Protein AF-R0N6D9-F1 (afdb_monomer_lite)

Radius of gyration: 20.61 Å; chains: 1; bounding box: 21×36×63 Å

Structure (mmCIF, N/CA/C/O backbone):
data_AF-R0N6D9-F1
#
_entry.id   AF-R0N6D9-F1
#
loop_
_atom_site.group_PDB
_atom_site.id
_atom_site.type_symbol
_atom_site.label_atom_id
_atom_site.label_alt_id
_atom_site.label_comp_id
_atom_site.label_asym_id
_atom_site.label_entity_id
_atom_site.label_seq_id
_atom_site.pdbx_PDB_ins_code
_atom_site.Cartn_x
_atom_site.Cartn_y
_atom_site.Cartn_z
_atom_site.occupancy
_atom_site.B_iso_or_equiv
_atom_site.auth_seq_id
_atom_site.auth_comp_id
_atom_site.auth_asym_id
_atom_site.auth_atom_id
_atom_site.pdbx_PDB_model_num
ATOM 1 N N . MET A 1 1 ? 3.268 -10.622 50.103 1.00 55.31 1 MET A N 1
ATOM 2 C CA . MET A 1 1 ? 4.368 -11.484 49.601 1.00 55.31 1 MET A CA 1
ATOM 3 C C . MET A 1 1 ? 3.878 -12.675 48.764 1.00 55.31 1 MET A C 1
ATOM 5 O O . MET A 1 1 ? 4.445 -12.887 47.707 1.00 55.31 1 MET A O 1
ATOM 9 N N . ARG A 1 2 ? 2.810 -13.410 49.137 1.00 60.09 2 ARG A N 1
ATOM 10 C CA . ARG A 1 2 ? 2.303 -14.567 48.347 1.00 60.09 2 ARG A CA 1
ATOM 11 C C . ARG A 1 2 ? 1.740 -14.220 46.957 1.00 60.09 2 ARG A C 1
ATOM 13 O O . ARG A 1 2 ? 1.916 -14.988 46.025 1.00 60.09 2 ARG A O 1
ATOM 20 N N . HIS A 1 3 ? 1.119 -13.050 46.803 1.00 58.12 3 HIS A N 1
ATOM 21 C CA . HIS A 1 3 ? 0.465 -12.649 45.546 1.00 58.12 3 HIS A CA 1
ATOM 22 C C . HIS A 1 3 ? 1.436 -12.430 44.374 1.00 58.12 3 HIS A C 1
ATOM 24 O O . HIS A 1 3 ? 1.110 -12.741 43.238 1.00 58.12 3 HIS A O 1
ATOM 30 N N . LYS A 1 4 ? 2.647 -11.928 44.646 1.00 63.59 4 LYS A N 1
ATOM 31 C CA . LYS A 1 4 ? 3.675 -11.725 43.613 1.00 63.59 4 LYS A CA 1
ATOM 32 C C . LYS A 1 4 ? 4.291 -13.041 43.148 1.00 63.59 4 LYS A C 1
ATOM 34 O O . LYS A 1 4 ? 4.616 -13.174 41.979 1.00 63.59 4 LYS A O 1
ATOM 39 N N . PHE A 1 5 ? 4.399 -14.012 44.052 1.00 75.25 5 PHE A N 1
ATOM 40 C CA . PHE A 1 5 ? 4.872 -15.354 43.724 1.00 75.25 5 PHE A CA 1
ATOM 41 C C . PHE A 1 5 ? 3.902 -16.083 42.795 1.00 75.25 5 PHE A C 1
ATOM 43 O O . PHE A 1 5 ? 4.338 -16.712 41.839 1.00 75.25 5 PHE A O 1
ATOM 50 N N . GLN A 1 6 ? 2.598 -15.925 43.037 1.00 72.81 6 GLN A N 1
ATOM 51 C CA . GLN A 1 6 ? 1.569 -16.500 42.175 1.00 72.81 6 GLN A CA 1
ATOM 52 C C . GLN A 1 6 ? 1.663 -15.943 40.748 1.00 72.81 6 GLN A C 1
ATOM 54 O O . GLN A 1 6 ? 1.765 -16.714 39.809 1.00 72.81 6 GLN A O 1
ATOM 59 N N . GLN A 1 7 ? 1.807 -14.621 40.597 1.00 75.19 7 GLN A N 1
ATOM 60 C CA . GLN A 1 7 ? 1.959 -13.975 39.283 1.00 75.19 7 GLN A CA 1
ATOM 61 C C . GLN A 1 7 ? 3.177 -14.465 38.484 1.00 75.19 7 GLN A C 1
ATOM 63 O O . GLN A 1 7 ? 3.146 -14.491 37.257 1.00 75.19 7 GLN A O 1
ATOM 68 N N . VAL A 1 8 ? 4.269 -14.815 39.167 1.00 81.69 8 VAL A N 1
ATOM 69 C CA . VAL A 1 8 ? 5.469 -15.349 38.510 1.00 81.69 8 VAL A CA 1
ATOM 70 C C . VAL A 1 8 ? 5.261 -16.810 38.107 1.00 81.69 8 VAL A C 1
ATOM 72 O O . VAL A 1 8 ? 5.670 -17.191 37.015 1.00 81.69 8 VAL A O 1
ATOM 75 N N . LEU A 1 9 ? 4.600 -17.612 38.949 1.00 82.50 9 LEU A N 1
ATOM 76 C CA . LEU A 1 9 ? 4.258 -19.000 38.627 1.00 82.50 9 LEU A CA 1
ATOM 77 C C . LEU A 1 9 ? 3.288 -19.090 37.448 1.00 82.50 9 LEU A C 1
ATOM 79 O O . LEU A 1 9 ? 3.507 -19.907 36.558 1.00 82.50 9 LEU A O 1
ATOM 83 N N . ASP A 1 10 ? 2.287 -18.214 37.410 1.00 76.56 10 ASP A N 1
ATOM 84 C CA . ASP A 1 10 ? 1.308 -18.157 36.326 1.00 76.56 10 ASP A CA 1
ATOM 85 C C . ASP A 1 10 ? 2.010 -17.815 34.994 1.00 76.56 10 ASP A C 1
ATOM 87 O O . ASP A 1 10 ? 1.839 -18.523 34.007 1.00 76.56 10 ASP A O 1
ATOM 91 N N . LYS A 1 11 ? 2.940 -16.844 34.989 1.00 77.44 11 LYS A N 1
ATOM 92 C CA . LYS A 1 11 ? 3.760 -16.520 33.803 1.00 77.44 11 LYS A CA 1
ATOM 93 C C . LYS A 1 11 ? 4.652 -17.667 33.322 1.00 77.44 11 LYS A C 1
ATOM 95 O O . LYS A 1 11 ? 4.844 -17.825 32.120 1.00 77.44 11 LYS A O 1
ATOM 100 N N . ILE A 1 12 ? 5.253 -18.427 34.240 1.00 83.31 12 ILE A N 1
ATOM 101 C CA . ILE A 1 12 ? 6.097 -19.578 33.879 1.00 83.31 12 ILE A CA 1
ATOM 102 C C . ILE A 1 12 ? 5.229 -20.694 33.291 1.00 83.31 12 ILE A C 1
ATOM 104 O O . ILE A 1 12 ? 5.636 -21.345 32.334 1.00 83.31 12 ILE A O 1
ATOM 108 N N . HIS A 1 13 ? 4.032 -20.896 33.837 1.00 76.94 13 HIS A N 1
ATOM 109 C CA . HIS A 1 13 ? 3.077 -21.873 33.334 1.00 76.94 13 HIS A CA 1
ATOM 110 C C . HIS A 1 13 ? 2.570 -21.505 31.932 1.00 76.94 13 HIS A C 1
ATOM 112 O O . HIS A 1 13 ? 2.555 -22.362 31.053 1.00 76.94 13 HIS A O 1
ATOM 118 N N . ASP A 1 14 ? 2.257 -20.232 31.692 1.00 73.12 14 ASP A N 1
ATOM 119 C CA . ASP A 1 14 ? 1.867 -19.734 30.367 1.00 73.12 14 ASP A CA 1
ATOM 120 C C . ASP A 1 14 ? 3.001 -19.888 29.338 1.00 73.12 14 ASP A C 1
ATOM 122 O O . ASP A 1 14 ? 2.759 -20.291 28.201 1.00 73.12 14 ASP A O 1
ATOM 126 N N . PHE A 1 15 ? 4.255 -19.662 29.752 1.00 75.62 15 PHE A N 1
ATOM 127 C CA . PHE A 1 15 ? 5.438 -19.856 28.907 1.00 75.62 15 PHE A CA 1
ATOM 128 C C . PHE A 1 15 ? 5.690 -21.334 28.561 1.00 75.62 15 PHE A C 1
ATOM 130 O O . PHE A 1 15 ? 5.994 -21.660 27.417 1.00 75.62 15 PHE A O 1
ATOM 137 N N . LEU A 1 16 ? 5.549 -22.243 29.533 1.00 78.75 16 LEU A N 1
ATOM 138 C CA . LEU A 1 16 ? 5.732 -23.685 29.321 1.00 78.75 16 LEU A CA 1
ATOM 139 C C . LEU A 1 16 ? 4.604 -24.314 28.493 1.00 78.75 16 LEU A C 1
ATOM 141 O O . LEU A 1 16 ? 4.848 -25.282 27.777 1.00 78.75 16 LEU A O 1
ATOM 145 N N . ASN A 1 17 ? 3.392 -23.762 28.572 1.00 73.94 17 ASN A N 1
ATOM 146 C CA . ASN A 1 17 ? 2.237 -24.236 27.810 1.00 73.94 17 ASN A CA 1
ATOM 147 C C . ASN A 1 17 ? 2.197 -23.721 26.367 1.00 73.94 17 ASN A C 1
ATOM 149 O O . ASN A 1 17 ? 1.269 -24.067 25.638 1.00 73.94 17 ASN A O 1
ATOM 153 N N . GLY A 1 18 ? 3.197 -22.940 25.941 1.00 57.31 18 GLY A N 1
ATOM 154 C CA . GLY A 1 18 ? 3.408 -22.627 24.531 1.00 57.31 18 GLY A CA 1
ATOM 155 C C . GLY A 1 18 ? 2.225 -21.921 23.878 1.00 57.31 18 GLY A C 1
ATOM 156 O O . GLY A 1 18 ? 1.917 -22.195 22.720 1.00 57.31 18 GLY A O 1
ATOM 157 N N . HIS A 1 19 ? 1.549 -21.025 24.600 1.00 59.16 19 HIS A N 1
ATOM 158 C CA . HIS A 1 19 ? 0.615 -20.112 23.958 1.00 59.16 19 HIS A CA 1
ATOM 159 C C . HIS A 1 19 ? 1.425 -19.011 23.258 1.00 59.16 19 HIS A C 1
ATOM 161 O O . HIS A 1 19 ? 1.622 -17.918 23.784 1.00 59.16 19 HIS A O 1
ATOM 167 N N . GLU A 1 20 ? 1.917 -19.311 22.055 1.00 57.22 20 GLU A N 1
ATOM 168 C CA . GLU A 1 20 ? 2.128 -18.274 21.047 1.00 57.22 20 GLU A CA 1
ATOM 169 C C . GLU A 1 20 ? 0.736 -17.766 20.654 1.00 57.22 20 GLU A C 1
ATOM 171 O O . GLU A 1 20 ? 0.123 -18.225 19.690 1.00 57.22 20 GLU A O 1
ATOM 176 N N . GLU A 1 21 ? 0.188 -16.829 21.434 1.00 59.28 21 GLU A N 1
ATOM 177 C CA . GLU A 1 21 ? -0.740 -15.885 20.824 1.00 59.28 21 GLU A CA 1
ATOM 178 C C . GLU A 1 21 ? -0.000 -15.270 19.629 1.00 59.28 21 GLU A C 1
ATOM 180 O O . GLU A 1 21 ? 1.133 -14.811 19.804 1.00 59.28 21 GLU A O 1
ATOM 185 N N . PRO A 1 22 ? -0.576 -15.289 18.413 1.00 53.03 22 PRO A N 1
ATOM 186 C CA . PRO A 1 22 ? 0.040 -14.595 17.296 1.00 53.03 22 PRO A CA 1
ATOM 187 C C . PRO A 1 22 ? 0.209 -13.145 17.730 1.00 53.03 22 PRO A C 1
ATOM 189 O O . PRO A 1 22 ? -0.768 -12.528 18.150 1.00 53.03 22 PRO A O 1
ATOM 192 N N . ASP A 1 23 ? 1.441 -12.643 17.696 1.00 51.59 23 ASP A N 1
ATOM 193 C CA . ASP A 1 23 ? 1.792 -11.322 18.200 1.00 51.59 23 ASP A CA 1
ATOM 194 C C . ASP A 1 23 ? 1.003 -10.255 17.422 1.00 51.59 23 ASP A C 1
ATOM 196 O O . ASP A 1 23 ? 1.376 -9.810 16.334 1.00 51.59 23 ASP A O 1
ATOM 200 N N . GLN A 1 24 ? -0.168 -9.890 17.951 1.00 52.75 24 GLN A N 1
ATOM 201 C CA . GLN A 1 24 ? -1.104 -8.954 17.323 1.00 52.75 24 GLN A CA 1
ATOM 202 C C . GLN A 1 24 ? -0.474 -7.558 17.196 1.00 52.75 24 GLN A C 1
ATOM 204 O O . GLN A 1 24 ? -0.950 -6.720 16.430 1.00 52.75 24 GLN A O 1
ATOM 209 N N . THR A 1 25 ? 0.618 -7.313 17.923 1.00 52.88 25 THR A N 1
ATOM 210 C CA . THR A 1 25 ? 1.371 -6.061 17.947 1.00 52.88 25 THR A CA 1
ATOM 211 C C . THR A 1 25 ? 1.967 -5.728 16.575 1.00 52.88 25 THR A C 1
ATOM 213 O O . THR A 1 25 ? 1.819 -4.600 16.102 1.00 52.88 25 THR A O 1
ATOM 216 N N . GLU A 1 26 ? 2.552 -6.712 15.885 1.00 55.41 26 GLU A N 1
ATOM 217 C CA . GLU A 1 26 ? 3.165 -6.528 14.559 1.00 55.41 26 GLU A CA 1
ATOM 218 C C . GLU A 1 26 ? 2.102 -6.302 13.465 1.00 55.41 26 GLU A C 1
ATOM 220 O O . GLU A 1 26 ? 2.230 -5.415 12.616 1.00 55.41 26 GLU A O 1
ATOM 225 N N . SER A 1 27 ? 0.986 -7.042 13.525 1.00 58.84 27 SER A N 1
ATOM 226 C CA . SER A 1 27 ? -0.144 -6.885 12.591 1.00 58.84 27 SER A CA 1
ATOM 227 C C . SER A 1 27 ? -0.817 -5.509 12.708 1.00 58.84 27 SER A C 1
ATOM 229 O O . SER A 1 27 ? -1.272 -4.942 11.705 1.00 58.84 27 SER A O 1
ATOM 231 N N . ASN A 1 28 ? -0.866 -4.953 13.922 1.00 64.75 28 ASN A N 1
ATOM 232 C CA . ASN A 1 28 ? -1.374 -3.604 14.165 1.00 64.75 28 ASN A CA 1
ATOM 233 C C . ASN A 1 28 ? -0.445 -2.532 13.568 1.00 64.75 28 ASN A C 1
ATOM 235 O O . ASN A 1 28 ? -0.931 -1.553 13.003 1.00 64.75 28 ASN A O 1
ATOM 239 N N . SER A 1 29 ? 0.874 -2.744 13.622 1.00 81.31 29 SER A N 1
ATOM 240 C CA . SER A 1 29 ? 1.881 -1.814 13.089 1.00 81.31 29 SER A CA 1
ATOM 241 C C . SER A 1 29 ? 1.802 -1.657 11.563 1.00 81.31 29 SER A C 1
ATOM 243 O O . SER A 1 29 ? 1.786 -0.538 11.037 1.00 81.31 29 SER A O 1
ATOM 245 N N . LEU A 1 30 ? 1.669 -2.768 10.828 1.00 86.75 30 LEU A N 1
ATOM 246 C CA . LEU A 1 30 ? 1.564 -2.727 9.365 1.00 86.75 30 LEU A CA 1
ATOM 247 C C . LEU A 1 30 ? 0.253 -2.078 8.905 1.00 86.75 30 LEU A C 1
ATOM 249 O O . LEU A 1 30 ? 0.256 -1.246 7.998 1.00 86.75 30 LEU A O 1
ATOM 253 N N . THR A 1 31 ? -0.860 -2.430 9.550 1.00 89.56 31 THR A N 1
ATOM 254 C CA . THR A 1 31 ? -2.176 -1.856 9.236 1.00 89.56 31 THR A CA 1
ATOM 255 C C . THR A 1 31 ? -2.181 -0.344 9.454 1.00 89.56 31 THR A C 1
ATOM 257 O O . THR A 1 31 ? -2.593 0.392 8.560 1.00 89.56 31 THR A O 1
ATOM 260 N N . ALA A 1 32 ? -1.635 0.125 10.581 1.00 91.31 32 ALA A N 1
ATOM 261 C CA . ALA A 1 32 ? -1.509 1.551 10.870 1.00 91.31 32 ALA A CA 1
ATOM 262 C C . ALA A 1 32 ? -0.647 2.280 9.827 1.00 91.31 32 ALA A C 1
ATOM 264 O O . ALA A 1 32 ? -0.994 3.371 9.385 1.00 91.31 32 ALA A O 1
ATOM 265 N N . THR A 1 33 ? 0.441 1.651 9.374 1.00 93.38 33 THR A N 1
ATOM 266 C CA . THR A 1 33 ? 1.316 2.214 8.334 1.00 93.38 33 THR A CA 1
ATOM 267 C C . THR A 1 33 ? 0.583 2.364 6.995 1.00 93.38 33 THR A C 1
ATOM 269 O O . THR A 1 33 ? 0.733 3.374 6.304 1.00 93.38 33 THR A O 1
ATOM 272 N N . ILE A 1 34 ? -0.240 1.379 6.619 1.00 93.69 34 ILE A N 1
ATOM 273 C CA . ILE A 1 34 ? -1.059 1.435 5.399 1.00 93.69 34 ILE A CA 1
ATOM 274 C C . ILE A 1 34 ? -2.120 2.537 5.515 1.00 93.69 34 ILE A C 1
ATOM 276 O O . ILE A 1 34 ? -2.303 3.314 4.578 1.00 93.69 34 ILE A O 1
ATOM 280 N N . GLU A 1 35 ? -2.801 2.630 6.657 1.00 93.44 35 GLU A N 1
ATOM 281 C CA . GLU A 1 35 ? -3.795 3.675 6.924 1.00 93.44 35 GLU A CA 1
ATOM 282 C C . GLU A 1 35 ? -3.175 5.076 6.879 1.00 93.44 35 GLU A C 1
ATOM 284 O O . GLU A 1 35 ? -3.734 5.982 6.258 1.00 93.44 35 GLU A O 1
ATOM 289 N N . GLU A 1 36 ? -1.985 5.246 7.454 1.00 94.62 36 GLU A N 1
ATOM 290 C CA . GLU A 1 36 ? -1.232 6.496 7.403 1.00 94.62 36 GLU A CA 1
ATOM 291 C C . GLU A 1 36 ? -0.850 6.873 5.964 1.00 94.62 36 GLU A C 1
ATOM 293 O O . GLU A 1 36 ? -1.012 8.030 5.568 1.00 94.62 36 GLU A O 1
ATOM 298 N N . ALA A 1 37 ? -0.389 5.912 5.157 1.00 95.44 37 ALA A N 1
ATOM 299 C CA . ALA A 1 37 ? -0.062 6.144 3.751 1.00 95.44 37 ALA A CA 1
ATOM 300 C C . ALA A 1 37 ? -1.291 6.573 2.932 1.00 95.44 37 ALA A C 1
ATOM 302 O O . ALA A 1 37 ? -1.178 7.472 2.098 1.00 95.44 37 ALA A O 1
ATOM 303 N N . ILE A 1 38 ? -2.466 5.992 3.207 1.00 96.25 38 ILE A N 1
ATOM 304 C CA . ILE A 1 38 ? -3.740 6.408 2.598 1.00 96.25 38 ILE A CA 1
ATOM 305 C C . ILE A 1 38 ? -4.094 7.836 3.035 1.00 96.25 38 ILE A C 1
ATOM 307 O O . ILE A 1 38 ? -4.394 8.681 2.193 1.00 96.25 38 ILE A O 1
ATOM 311 N N . GLN A 1 39 ? -4.039 8.130 4.339 1.00 96.00 39 GLN A N 1
ATOM 312 C CA . GLN A 1 39 ? -4.424 9.434 4.889 1.00 96.00 39 GLN A CA 1
ATOM 313 C C . GLN A 1 39 ? -3.534 10.568 4.373 1.00 96.00 39 GLN A C 1
ATOM 315 O O . GLN A 1 39 ? -4.024 11.654 4.063 1.00 96.00 39 GLN A O 1
ATOM 320 N N . LYS A 1 40 ? -2.224 10.327 4.300 1.00 96.81 40 LYS A N 1
ATOM 321 C CA . LYS A 1 40 ? -1.239 11.306 3.828 1.00 96.81 40 LYS A CA 1
ATOM 322 C C . LYS A 1 40 ? -1.119 11.351 2.308 1.00 96.81 40 LYS A C 1
ATOM 324 O O . LYS A 1 40 ? -0.397 12.205 1.801 1.00 96.81 40 LYS A O 1
ATOM 329 N N . GLN A 1 41 ? -1.809 10.452 1.603 1.00 94.50 41 GLN A N 1
ATOM 330 C CA . GLN A 1 41 ? -1.665 10.246 0.167 1.00 94.50 41 GLN A CA 1
ATOM 331 C C . GLN A 1 41 ? -0.184 10.091 -0.224 1.00 94.50 41 GLN A C 1
ATOM 333 O O . GLN A 1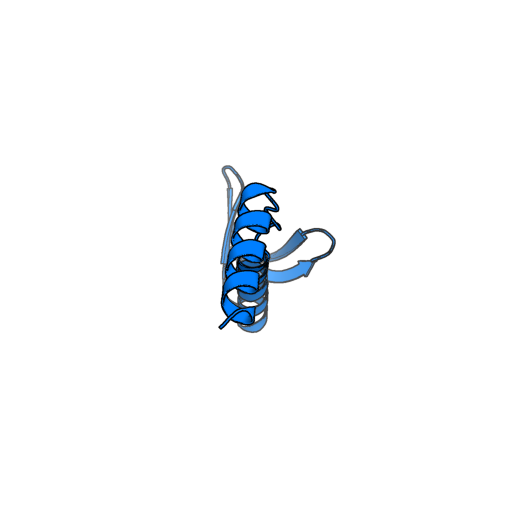 41 ? 0.337 10.747 -1.125 1.00 94.50 41 GLN A O 1
ATOM 338 N N . THR A 1 42 ? 0.518 9.256 0.540 1.00 94.44 42 THR A N 1
ATOM 339 C CA . THR A 1 42 ? 1.943 9.002 0.348 1.00 94.44 42 THR A CA 1
ATOM 340 C C . THR A 1 42 ? 2.131 8.101 -0.866 1.00 94.44 42 THR A C 1
ATOM 342 O O . THR A 1 42 ? 1.570 7.004 -0.919 1.00 94.44 42 THR A O 1
ATOM 345 N N . ALA A 1 43 ? 2.977 8.528 -1.805 1.00 94.81 43 ALA A N 1
ATOM 346 C CA . ALA A 1 43 ? 3.365 7.695 -2.934 1.00 94.81 43 ALA A CA 1
ATOM 347 C C . ALA A 1 43 ? 4.139 6.460 -2.448 1.00 94.81 43 ALA A C 1
ATOM 349 O O . ALA A 1 43 ? 5.122 6.569 -1.712 1.00 94.81 43 ALA A O 1
ATOM 350 N N . VAL A 1 44 ? 3.715 5.284 -2.901 1.00 94.56 44 VAL A N 1
ATOM 351 C CA . VAL A 1 44 ? 4.342 3.995 -2.606 1.00 94.56 44 VAL A CA 1
ATOM 352 C C . VAL A 1 44 ? 4.933 3.385 -3.870 1.00 94.56 44 VAL A C 1
ATOM 354 O O . VAL A 1 44 ? 4.393 3.537 -4.967 1.00 94.56 44 VAL A O 1
ATOM 357 N N . HIS A 1 45 ? 6.038 2.662 -3.713 1.00 95.19 45 HIS A N 1
ATOM 358 C CA . HIS A 1 45 ? 6.621 1.848 -4.773 1.00 95.19 45 HIS A CA 1
ATOM 359 C C . HIS A 1 45 ? 6.291 0.379 -4.513 1.00 95.19 45 HIS A C 1
ATOM 361 O O . HIS A 1 45 ? 6.661 -0.171 -3.477 1.00 95.19 45 HIS A O 1
ATOM 367 N N . LEU A 1 46 ? 5.570 -0.247 -5.437 1.00 92.56 46 LE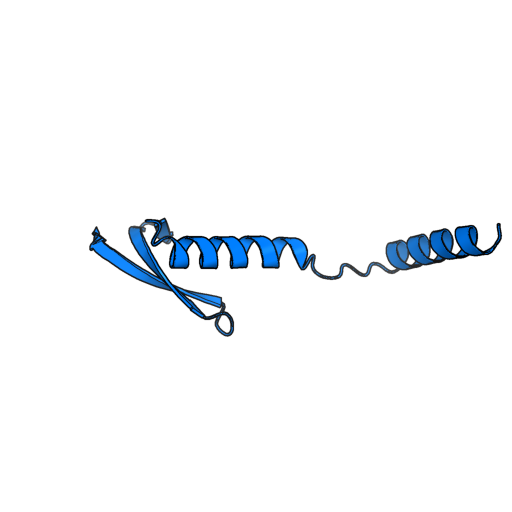U A N 1
ATOM 368 C CA . LEU A 1 46 ? 5.108 -1.626 -5.322 1.00 92.56 46 LEU A CA 1
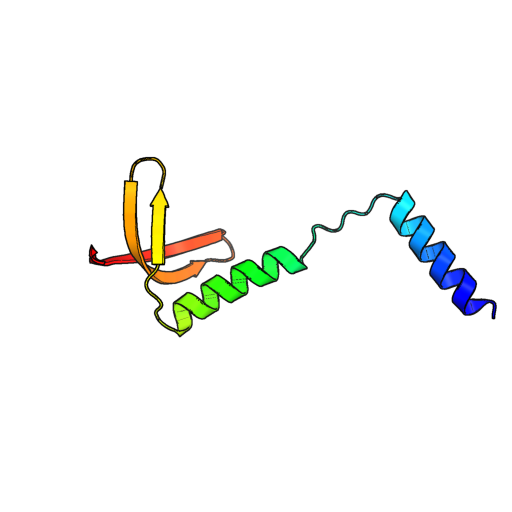ATOM 369 C C . LEU A 1 46 ? 5.946 -2.513 -6.224 1.00 92.56 46 LEU A C 1
ATOM 371 O O . LEU A 1 46 ? 6.079 -2.228 -7.411 1.00 92.56 46 LEU A O 1
ATOM 375 N N . ILE A 1 47 ? 6.468 -3.596 -5.658 1.00 93.75 47 ILE A N 1
ATOM 376 C CA . ILE A 1 47 ? 7.251 -4.606 -6.367 1.00 93.75 47 ILE A CA 1
ATOM 377 C C . ILE A 1 47 ? 6.434 -5.896 -6.362 1.00 93.75 47 ILE A C 1
ATOM 379 O O . ILE A 1 47 ? 6.126 -6.442 -5.303 1.00 93.75 47 ILE A O 1
ATOM 383 N N . LEU A 1 48 ? 6.063 -6.364 -7.550 1.00 89.44 48 LEU A N 1
ATOM 384 C CA . LEU A 1 48 ? 5.319 -7.594 -7.775 1.00 89.44 48 LEU A CA 1
ATOM 385 C C . LEU A 1 48 ? 6.090 -8.463 -8.769 1.00 89.44 48 LEU A C 1
ATOM 387 O O . LEU A 1 48 ? 6.061 -8.222 -9.980 1.00 89.44 48 LEU A O 1
ATOM 391 N N . SER A 1 49 ? 6.763 -9.485 -8.242 1.00 91.75 49 SER A N 1
ATOM 392 C CA . SER A 1 49 ? 7.641 -10.371 -9.015 1.00 91.75 49 SER A CA 1
ATOM 393 C C . SER A 1 49 ? 8.654 -9.554 -9.838 1.00 91.75 49 SER A C 1
ATOM 395 O O . SER A 1 49 ? 9.406 -8.775 -9.264 1.00 91.75 49 SER A O 1
ATOM 397 N N . GLU A 1 50 ? 8.645 -9.680 -11.165 1.00 93.38 50 GLU A N 1
ATOM 398 C CA . GLU A 1 50 ? 9.565 -8.989 -12.083 1.00 93.38 50 GLU A CA 1
ATOM 399 C C . GLU A 1 50 ? 9.083 -7.586 -12.496 1.00 93.38 50 GLU A C 1
ATOM 401 O O . GLU A 1 50 ? 9.634 -6.971 -13.408 1.00 93.38 50 GLU A O 1
ATOM 406 N N . THR A 1 51 ? 8.010 -7.083 -11.885 1.00 91.56 51 THR A N 1
ATOM 407 C CA . THR A 1 51 ? 7.421 -5.787 -12.235 1.00 91.56 51 THR A CA 1
ATOM 408 C C . THR A 1 51 ? 7.351 -4.877 -11.028 1.00 91.56 51 THR A C 1
ATOM 410 O O . THR A 1 51 ? 7.133 -5.324 -9.903 1.00 91.56 51 THR A O 1
ATOM 413 N N . SER A 1 52 ? 7.493 -3.578 -11.259 1.00 94.00 52 SER A N 1
ATOM 414 C CA . SER A 1 52 ? 7.221 -2.583 -10.236 1.00 94.00 52 SER A CA 1
ATOM 415 C C . SER A 1 52 ? 6.482 -1.388 -10.807 1.00 94.00 52 SER A C 1
ATOM 417 O O . SER A 1 52 ? 6.500 -1.126 -12.013 1.00 94.00 52 SER A O 1
ATOM 419 N N . PHE A 1 53 ? 5.776 -0.682 -9.935 1.00 94.88 53 PHE A N 1
ATOM 420 C CA . PHE A 1 53 ? 5.137 0.577 -10.281 1.00 94.88 53 PHE A CA 1
ATOM 421 C C . PHE A 1 53 ? 5.026 1.476 -9.060 1.00 94.88 53 PHE A C 1
ATOM 423 O O . PHE A 1 53 ? 5.060 1.015 -7.919 1.00 94.88 53 PHE A O 1
ATOM 430 N N . THR A 1 54 ? 4.867 2.770 -9.313 1.00 95.50 54 THR A N 1
ATOM 431 C CA . THR A 1 54 ? 4.628 3.756 -8.261 1.00 95.50 54 THR A CA 1
ATOM 432 C C . THR A 1 54 ? 3.168 4.195 -8.311 1.00 95.50 54 THR A C 1
ATOM 434 O O . THR A 1 54 ? 2.590 4.387 -9.389 1.00 95.50 54 THR A O 1
ATOM 437 N N . GLY A 1 55 ? 2.551 4.298 -7.140 1.00 95.50 55 GLY A N 1
ATOM 438 C CA . GLY A 1 55 ? 1.132 4.589 -7.003 1.00 95.50 55 GLY A CA 1
ATOM 439 C C . GLY A 1 55 ? 0.780 5.139 -5.626 1.00 95.50 55 GLY A C 1
ATOM 440 O O . GLY A 1 55 ? 1.615 5.150 -4.730 1.00 95.50 55 GLY A O 1
ATOM 441 N N . ASP A 1 56 ? -0.472 5.547 -5.454 1.00 96.25 56 ASP A N 1
ATOM 442 C CA . ASP A 1 56 ? -1.034 5.917 -4.153 1.00 96.25 56 ASP A CA 1
ATOM 443 C C . ASP A 1 56 ? -1.930 4.771 -3.695 1.00 96.25 56 ASP A C 1
ATOM 445 O O . ASP A 1 56 ? -2.763 4.284 -4.473 1.00 96.25 56 ASP A O 1
ATOM 449 N N . ILE A 1 57 ? -1.803 4.351 -2.436 1.00 96.19 57 ILE A N 1
ATOM 450 C CA . ILE A 1 57 ? -2.785 3.443 -1.842 1.00 96.19 57 ILE A CA 1
ATOM 451 C C . ILE A 1 57 ? -4.066 4.250 -1.622 1.00 96.19 57 ILE A C 1
ATOM 453 O O . ILE A 1 57 ? -4.073 5.220 -0.872 1.00 96.19 57 ILE A O 1
ATOM 457 N N . ILE A 1 58 ? -5.155 3.855 -2.280 1.00 96.12 58 ILE A N 1
ATOM 458 C CA . ILE A 1 58 ? -6.447 4.549 -2.172 1.00 96.12 58 ILE A CA 1
ATOM 459 C C . ILE A 1 58 ? -7.401 3.864 -1.195 1.00 96.12 58 ILE A C 1
ATOM 461 O O . ILE A 1 58 ? -8.366 4.478 -0.745 1.00 96.12 58 ILE A O 1
ATOM 465 N N . LYS A 1 59 ? -7.168 2.581 -0.894 1.00 95.69 59 LYS A N 1
ATOM 466 C CA . LYS A 1 59 ? -7.983 1.804 0.042 1.00 95.69 59 LYS A CA 1
ATOM 467 C C . LYS A 1 59 ? -7.247 0.550 0.512 1.00 95.69 59 LYS A C 1
ATOM 469 O O . LYS A 1 59 ? -6.541 -0.081 -0.271 1.00 95.69 59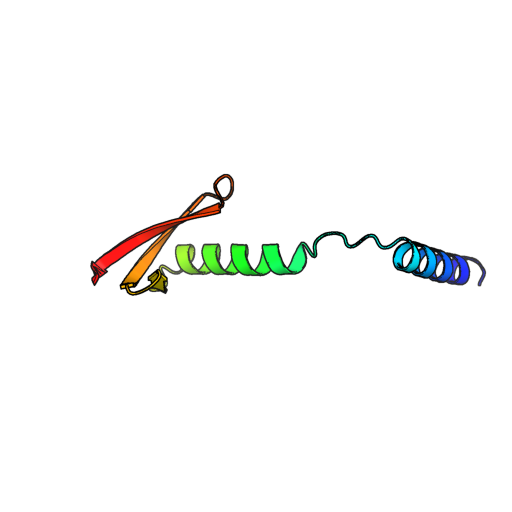 LYS A O 1
ATOM 474 N N . TYR A 1 60 ? -7.509 0.156 1.755 1.00 94.62 60 TYR A N 1
ATOM 475 C CA . TYR A 1 60 ? -7.166 -1.151 2.310 1.00 94.62 60 TYR A CA 1
ATOM 476 C C . TYR A 1 60 ? -8.449 -1.922 2.662 1.00 94.62 60 TYR A C 1
ATOM 478 O O . TYR A 1 60 ? -9.292 -1.434 3.411 1.00 94.62 60 TYR A O 1
ATOM 486 N N . ASP A 1 61 ? -8.638 -3.098 2.066 1.00 92.88 61 ASP A N 1
ATOM 487 C CA . ASP A 1 61 ? -9.704 -4.048 2.388 1.00 92.88 61 ASP A CA 1
ATOM 488 C C . ASP A 1 61 ? -9.170 -5.063 3.406 1.00 92.88 61 ASP A C 1
ATOM 490 O O . ASP A 1 61 ? -8.505 -6.037 3.046 1.00 92.88 61 ASP A O 1
ATOM 494 N N . GLN A 1 62 ? -9.455 -4.815 4.686 1.00 87.81 62 GLN A N 1
ATOM 495 C CA . GLN A 1 62 ? -9.004 -5.651 5.803 1.00 87.81 62 GLN A CA 1
ATOM 496 C C . GLN A 1 62 ? -9.580 -7.072 5.759 1.00 87.81 62 GLN A C 1
ATOM 498 O O . GLN A 1 62 ? -8.901 -8.011 6.164 1.00 87.81 62 GLN A O 1
ATOM 503 N N . GLN A 1 63 ? -10.804 -7.258 5.246 1.00 89.44 63 GLN A N 1
ATOM 504 C CA . GLN A 1 63 ? -11.431 -8.585 5.184 1.00 89.44 63 GLN A CA 1
ATOM 505 C C . GLN A 1 63 ? -10.722 -9.489 4.180 1.00 89.44 63 GLN A C 1
ATOM 507 O O . GLN A 1 63 ? -10.592 -10.690 4.401 1.00 89.44 63 GLN A O 1
ATOM 512 N N . ARG A 1 64 ? -10.282 -8.907 3.063 1.00 92.00 64 ARG A N 1
ATOM 513 C CA . ARG A 1 64 ? -9.593 -9.630 1.990 1.00 92.00 64 ARG A CA 1
ATOM 514 C C . ARG A 1 64 ? -8.072 -9.547 2.086 1.00 92.00 64 ARG A C 1
ATOM 516 O O . ARG A 1 64 ? -7.405 -10.196 1.288 1.00 92.00 64 ARG A O 1
ATOM 523 N N . GLN A 1 65 ? -7.550 -8.746 3.015 1.00 86.62 65 GLN A N 1
ATOM 524 C CA . GLN A 1 65 ? -6.138 -8.370 3.120 1.00 86.62 65 GLN A CA 1
ATOM 525 C C . GLN A 1 65 ? -5.571 -7.851 1.787 1.00 86.62 65 GLN A C 1
ATOM 527 O O . GLN A 1 65 ? -4.513 -8.271 1.325 1.00 86.62 65 GLN A O 1
ATOM 532 N N . GLN A 1 66 ? -6.304 -6.939 1.140 1.00 92.62 66 GLN A N 1
ATOM 533 C CA . GLN A 1 66 ? -5.951 -6.385 -0.173 1.00 92.62 66 GLN A CA 1
ATOM 534 C C . GLN A 1 66 ? -5.806 -4.868 -0.118 1.00 92.62 66 GLN A C 1
ATOM 536 O O . GLN A 1 66 ? -6.659 -4.174 0.430 1.00 92.62 66 GLN A O 1
ATOM 541 N N . ILE A 1 67 ? -4.763 -4.338 -0.754 1.00 93.94 67 I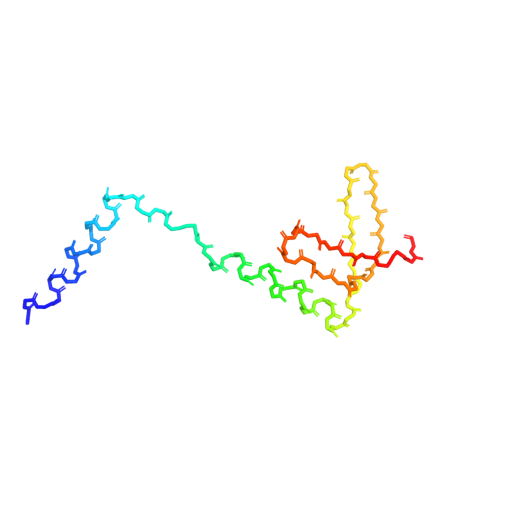LE A N 1
ATOM 542 C CA . ILE A 1 67 ? -4.627 -2.902 -1.017 1.00 93.94 67 ILE A CA 1
ATOM 543 C C . ILE A 1 67 ? -5.064 -2.587 -2.446 1.00 93.94 67 ILE A C 1
ATOM 545 O O . ILE A 1 67 ? -4.804 -3.343 -3.380 1.00 93.94 67 ILE A O 1
ATOM 549 N N . ILE A 1 68 ? -5.726 -1.449 -2.618 1.00 94.69 68 ILE A N 1
ATOM 550 C CA . ILE A 1 68 ? -6.113 -0.920 -3.921 1.00 94.69 68 ILE A CA 1
ATOM 551 C C . ILE A 1 68 ? -5.242 0.297 -4.177 1.00 94.69 68 ILE A C 1
ATOM 553 O O . ILE A 1 68 ? -5.187 1.214 -3.355 1.00 94.69 68 ILE A O 1
ATOM 557 N N . VAL A 1 69 ? -4.569 0.300 -5.324 1.00 95.12 69 VAL A N 1
ATOM 558 C CA . VAL A 1 69 ? -3.56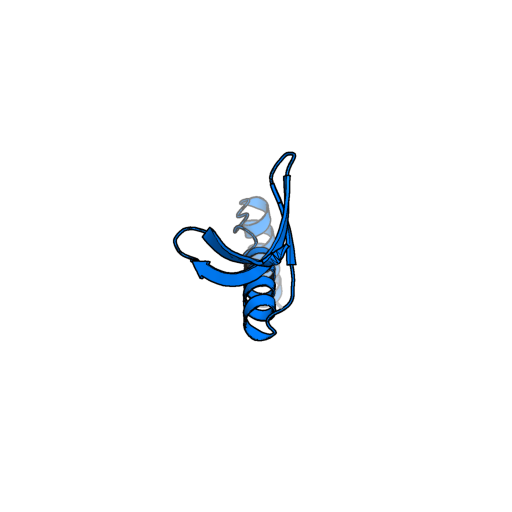1 1.304 -5.654 1.00 95.12 69 VAL A CA 1
ATOM 559 C C . VAL A 1 69 ? -3.918 1.979 -6.966 1.00 95.12 69 VAL A C 1
ATOM 561 O O . VAL A 1 69 ? -4.201 1.317 -7.967 1.00 95.12 69 VAL A O 1
ATOM 564 N N . LYS A 1 70 ? -3.875 3.309 -6.975 1.00 95.50 70 LYS A N 1
ATOM 565 C CA . LYS A 1 70 ? -3.970 4.096 -8.201 1.00 95.50 70 LYS A CA 1
ATOM 566 C C . LYS A 1 70 ? -2.570 4.252 -8.794 1.00 95.50 70 LYS A C 1
ATOM 568 O O . LYS A 1 70 ? -1.764 5.015 -8.272 1.00 95.50 70 LYS A O 1
ATOM 573 N N . LYS A 1 71 ? -2.287 3.525 -9.878 1.00 89.81 71 LYS A N 1
ATOM 574 C CA . LYS A 1 71 ? -1.034 3.652 -10.639 1.00 89.81 71 LYS A CA 1
ATOM 575 C C . LYS A 1 71 ? -0.985 4.997 -11.370 1.00 89.81 71 LYS A C 1
ATOM 577 O O . LYS A 1 71 ? -1.985 5.400 -11.964 1.00 89.81 71 LYS A O 1
ATOM 582 N N . PHE A 1 72 ? 0.177 5.646 -11.376 1.00 84.38 72 PHE A N 1
ATOM 583 C CA . PHE A 1 72 ? 0.406 6.861 -12.173 1.00 84.38 72 PHE A CA 1
ATOM 584 C C . PHE A 1 72 ? 1.677 6.850 -13.034 1.00 84.38 72 PHE A C 1
ATOM 586 O O . PHE A 1 72 ? 1.708 7.604 -14.004 1.00 84.38 72 PHE A O 1
ATOM 593 N N . CYS A 1 73 ? 2.657 5.980 -12.756 1.00 66.69 73 CYS A N 1
ATOM 594 C CA . CYS A 1 73 ? 3.846 5.759 -13.593 1.00 66.69 73 CYS A CA 1
ATOM 595 C C . CYS A 1 73 ? 4.037 4.262 -13.864 1.00 66.69 73 CYS A C 1
ATOM 597 O O . CYS A 1 73 ? 3.989 3.478 -12.887 1.00 66.69 73 CYS A O 1
#

Foldseek 3Di:
DVVVVVVVVVVVVVVVVPPPPPPVVVVVVVVVVLVVQLVVQPWDWDDDPPDIFIFGFPDADPVVRDTDTDTDD

Sequence (73 aa):
MRHKFQQVLDKIHDFLNGHEEPDQTESNSLTATIEEAIQKQTAVHLILSETSFTGDIIKYDQQRQQIIVKKFC

Secondary structure (DSSP, 8-state):
-HHHHHHHHHHHHHHHTT-----HHHHHHHHHHHHHHHHTT-EEEEEETTEEEEEEEEEEETTTTEEEEEE--

pLDDT: mean 82.43, std 14.7, range [51.59, 96.81]

Organism: NCBI:txid1239792